Protein AF-A0A957P2X1-F1 (afdb_monomer_lite)

pLDDT: mean 84.11, std 16.27, range [42.47, 96.38]

Sequence (44 aa):
DVHIRWLRERIEPDPSDPIYLRTIRGVGYRLTLEHEQDMEEGGT

Foldseek 3Di:
DVVLLVVLVVPPPDSVDRPAWDADPPPGIDGDPDPPPDPDDDPD

Secondary structure (DSSP, 8-state):
-HHHHHHHHHH-S-TTS-SSEEEETTTEEEE---------S---

Structure (mmCIF, N/CA/C/O backbone):
data_AF-A0A957P2X1-F1
#
_entry.id   AF-A0A957P2X1-F1
#
loop_
_atom_site.group_PDB
_atom_site.id
_atom_site.type_symbol
_atom_site.label_atom_id
_atom_site.label_alt_id
_atom_site.label_comp_id
_atom_site.label_asym_id
_atom_site.label_entity_id
_atom_site.label_seq_id
_atom_site.pdbx_PDB_ins_code
_atom_site.Cartn_x
_atom_site.Cartn_y
_atom_site.Cartn_z
_atom_site.occupancy
_atom_site.B_iso_or_equiv
_atom_site.auth_seq_id
_atom_site.auth_comp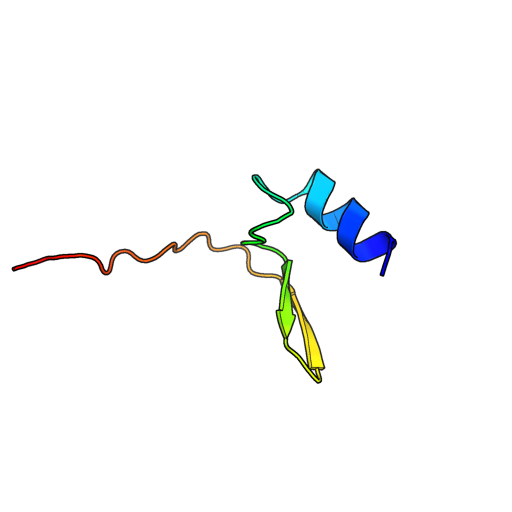_id
_atom_site.auth_asym_id
_atom_site.auth_atom_id
_atom_site.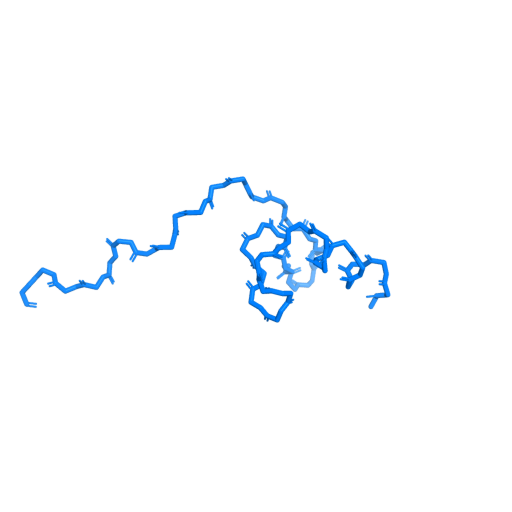pdbx_PDB_model_num
ATOM 1 N N . ASP A 1 1 ? 2.920 -8.236 -8.783 1.00 80.31 1 ASP A N 1
ATOM 2 C CA . ASP A 1 1 ? 2.837 -7.003 -9.579 1.00 80.31 1 ASP A CA 1
ATOM 3 C C . ASP A 1 1 ? 3.945 -6.050 -9.138 1.00 80.31 1 ASP A C 1
ATOM 5 O O . ASP A 1 1 ? 4.056 -5.790 -7.943 1.00 80.31 1 ASP A O 1
ATOM 9 N N . VAL A 1 2 ? 4.821 -5.628 -10.055 1.00 94.75 2 VAL A N 1
ATOM 10 C CA . VAL A 1 2 ? 5.972 -4.754 -9.741 1.00 94.75 2 VAL A CA 1
ATOM 11 C C . VAL A 1 2 ? 5.543 -3.304 -9.503 1.00 94.75 2 VAL A C 1
ATOM 13 O O . VAL A 1 2 ? 6.116 -2.628 -8.651 1.00 94.75 2 VAL A O 1
ATOM 16 N N . HIS A 1 3 ? 4.497 -2.852 -10.195 1.00 94.12 3 HIS A N 1
ATOM 17 C CA . HIS A 1 3 ? 4.009 -1.479 -10.110 1.00 94.12 3 HIS A CA 1
ATOM 18 C C . HIS A 1 3 ? 3.350 -1.212 -8.757 1.00 94.12 3 HIS A C 1
ATOM 20 O O . HIS A 1 3 ? 3.618 -0.187 -8.136 1.00 94.12 3 HIS A O 1
ATOM 26 N N . ILE A 1 4 ? 2.574 -2.167 -8.241 1.00 93.31 4 ILE A N 1
ATOM 27 C CA . ILE A 1 4 ? 1.980 -2.077 -6.901 1.00 93.31 4 ILE A CA 1
ATOM 28 C C . ILE A 1 4 ? 3.053 -2.043 -5.812 1.00 93.31 4 ILE A C 1
ATOM 30 O O . ILE A 1 4 ? 2.911 -1.286 -4.854 1.00 93.31 4 ILE A O 1
ATOM 34 N N . ARG A 1 5 ? 4.147 -2.804 -5.962 1.00 94.19 5 ARG A N 1
ATOM 35 C CA . ARG A 1 5 ? 5.277 -2.734 -5.022 1.00 94.19 5 ARG A CA 1
ATOM 36 C C . ARG A 1 5 ? 5.896 -1.337 -5.016 1.00 94.19 5 ARG A C 1
ATOM 38 O O . ARG A 1 5 ? 6.034 -0.745 -3.955 1.00 94.19 5 ARG A O 1
ATOM 45 N N . TRP A 1 6 ? 6.205 -0.791 -6.190 1.00 96.25 6 TRP A N 1
ATOM 46 C CA . TRP A 1 6 ? 6.777 0.553 -6.312 1.00 96.25 6 TRP A CA 1
ATOM 47 C C . TRP A 1 6 ? 5.857 1.664 -5.817 1.00 96.25 6 TRP A C 1
ATOM 49 O O . TRP A 1 6 ? 6.347 2.703 -5.371 1.00 96.25 6 TRP A O 1
ATOM 59 N N . LEU A 1 7 ? 4.542 1.472 -5.928 1.00 95.31 7 LEU A N 1
ATOM 60 C CA . LEU A 1 7 ? 3.562 2.395 -5.379 1.00 95.31 7 LEU A CA 1
ATOM 61 C C . LEU A 1 7 ? 3.577 2.340 -3.848 1.00 95.31 7 LEU A C 1
ATOM 63 O O . LEU A 1 7 ? 3.709 3.386 -3.221 1.00 95.31 7 LEU A O 1
ATOM 67 N N . ARG A 1 8 ? 3.543 1.138 -3.256 1.00 95.31 8 ARG A N 1
ATOM 68 C CA . ARG A 1 8 ? 3.625 0.960 -1.797 1.00 95.31 8 ARG A CA 1
ATOM 69 C C . ARG A 1 8 ? 4.917 1.516 -1.209 1.00 95.31 8 ARG A C 1
ATOM 71 O O . ARG A 1 8 ? 4.856 2.247 -0.237 1.00 95.31 8 ARG A O 1
ATOM 78 N N . GLU A 1 9 ? 6.057 1.280 -1.857 1.00 96.38 9 GLU A N 1
ATOM 79 C CA . GLU A 1 9 ? 7.359 1.861 -1.478 1.00 96.38 9 GLU A CA 1
ATOM 80 C C . GLU A 1 9 ? 7.365 3.396 -1.405 1.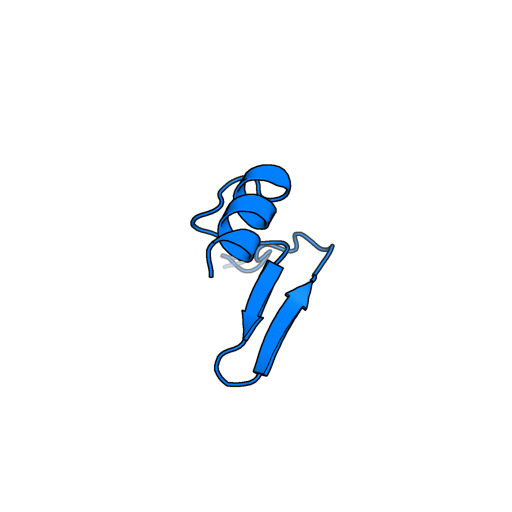00 96.38 9 GLU A C 1
ATOM 82 O O . GLU A 1 9 ? 8.222 3.967 -0.738 1.00 96.38 9 GLU A O 1
ATOM 87 N N . ARG A 1 10 ? 6.450 4.074 -2.108 1.00 95.31 10 ARG A N 1
ATOM 88 C CA . ARG A 1 10 ? 6.378 5.541 -2.137 1.00 95.31 10 ARG A CA 1
ATOM 89 C C . ARG A 1 10 ? 5.351 6.129 -1.182 1.00 95.31 10 ARG A C 1
ATOM 91 O O . ARG A 1 10 ? 5.539 7.266 -0.763 1.00 95.31 10 ARG A O 1
ATOM 98 N N . ILE A 1 11 ? 4.251 5.421 -0.932 1.00 93.69 11 ILE A N 1
ATOM 99 C CA . ILE A 1 11 ? 3.103 5.971 -0.195 1.00 93.69 11 ILE A CA 1
ATOM 100 C C . ILE A 1 11 ? 2.938 5.362 1.192 1.00 93.69 11 ILE A C 1
ATOM 102 O O . ILE A 1 11 ? 2.345 6.004 2.048 1.00 93.69 11 ILE A O 1
ATOM 106 N N . GLU A 1 12 ? 3.421 4.140 1.412 1.00 93.62 12 GLU A N 1
ATOM 107 C CA . GLU A 1 12 ? 3.272 3.444 2.687 1.00 93.62 12 GLU A CA 1
ATOM 108 C C . GLU A 1 12 ? 4.460 3.759 3.605 1.00 93.62 12 GLU A C 1
ATOM 110 O O . GLU A 1 12 ? 5.593 3.854 3.126 1.00 93.62 12 GLU A O 1
ATOM 115 N N . PRO A 1 13 ? 4.238 3.859 4.925 1.00 93.44 13 PRO A N 1
ATOM 116 C CA . PRO A 1 13 ? 5.327 3.909 5.894 1.00 93.44 13 PRO A CA 1
ATOM 117 C C . PRO A 1 13 ? 6.115 2.587 5.935 1.00 93.44 13 PRO A C 1
ATOM 119 O O . PRO A 1 13 ? 7.341 2.616 6.013 1.00 93.44 13 PRO A O 1
ATOM 122 N N . ASP A 1 14 ? 5.426 1.443 5.827 1.00 93.69 14 ASP A N 1
ATOM 123 C CA . ASP A 1 14 ? 6.021 0.118 5.618 1.00 93.69 14 ASP A CA 1
ATOM 124 C C . ASP A 1 14 ? 5.329 -0.587 4.431 1.00 93.69 14 ASP A C 1
ATOM 126 O O . ASP A 1 14 ? 4.153 -0.945 4.515 1.00 93.69 14 ASP A O 1
ATOM 130 N N . PRO A 1 15 ? 6.030 -0.838 3.310 1.00 91.94 15 PRO A N 1
ATOM 131 C CA . PRO A 1 15 ? 5.457 -1.524 2.147 1.00 91.94 15 PRO A CA 1
ATOM 132 C C . PRO A 1 15 ? 5.022 -2.974 2.411 1.00 91.94 15 PRO A C 1
ATOM 134 O O . PRO A 1 15 ? 4.261 -3.540 1.613 1.00 91.94 15 PRO A O 1
ATOM 137 N N . SER A 1 16 ? 5.538 -3.581 3.482 1.00 91.06 16 SER A N 1
ATOM 138 C CA . SER A 1 16 ? 5.228 -4.947 3.917 1.00 91.06 16 SER A CA 1
ATOM 139 C C . SER A 1 16 ? 3.920 -5.013 4.706 1.00 91.06 16 SER A C 1
ATOM 141 O O . SER A 1 16 ? 3.251 -6.046 4.657 1.00 91.06 16 SER A O 1
ATOM 143 N N . ASP A 1 17 ? 3.535 -3.906 5.347 1.00 91.94 17 ASP A N 1
ATOM 144 C CA . ASP A 1 17 ? 2.274 -3.730 6.072 1.00 91.94 17 ASP A CA 1
ATOM 145 C C . ASP A 1 17 ? 1.471 -2.537 5.504 1.00 91.94 17 ASP A C 1
ATOM 147 O O . ASP A 1 17 ? 1.438 -1.447 6.078 1.00 91.94 17 ASP A O 1
ATOM 151 N N . PRO A 1 18 ? 0.859 -2.696 4.311 1.00 93.19 18 PRO A N 1
ATOM 152 C CA . PRO A 1 18 ? 0.234 -1.590 3.597 1.00 93.19 18 PRO A CA 1
ATOM 153 C C . PRO A 1 18 ? -1.067 -1.132 4.265 1.00 93.19 18 PRO A C 1
ATOM 155 O O . PRO A 1 18 ? -2.066 -1.864 4.303 1.00 93.19 18 PRO A O 1
ATOM 158 N N . ILE A 1 19 ? -1.089 0.126 4.695 1.00 93.44 19 ILE A N 1
ATOM 159 C CA . ILE A 1 19 ? -2.239 0.768 5.337 1.00 93.44 19 ILE A CA 1
ATOM 160 C C . ILE A 1 19 ? -3.120 1.497 4.323 1.00 93.44 19 ILE A C 1
ATOM 162 O O . ILE A 1 19 ? -4.344 1.478 4.472 1.00 93.44 19 ILE A O 1
ATOM 166 N N . TYR A 1 20 ? -2.530 2.064 3.267 1.00 94.50 20 TYR A N 1
ATOM 167 C CA . TYR A 1 20 ? -3.254 2.864 2.285 1.00 94.50 20 TYR A CA 1
ATOM 168 C C . TYR A 1 20 ? -3.749 2.028 1.105 1.00 94.50 20 TYR A C 1
ATOM 170 O O . TYR A 1 20 ? -4.899 2.161 0.696 1.00 94.50 20 TYR A O 1
ATOM 178 N N . LEU A 1 21 ? -2.923 1.138 0.551 1.00 94.62 21 LEU A N 1
ATOM 179 C CA . LEU A 1 21 ? -3.239 0.337 -0.632 1.00 94.62 21 LEU A CA 1
ATOM 180 C C . LEU A 1 21 ? -3.355 -1.152 -0.290 1.00 94.62 21 LEU A C 1
ATOM 182 O O . LEU A 1 21 ? -2.416 -1.939 -0.477 1.00 94.62 21 LEU A O 1
ATOM 186 N N . ARG A 1 22 ? -4.542 -1.576 0.149 1.00 93.06 22 ARG A N 1
ATOM 187 C CA . ARG A 1 22 ? -4.811 -2.965 0.560 1.00 93.06 22 ARG A CA 1
ATOM 188 C C . ARG A 1 22 ? -5.177 -3.855 -0.625 1.00 93.06 22 ARG A C 1
ATOM 190 O O . ARG A 1 22 ? -5.948 -3.473 -1.504 1.00 93.06 22 ARG A O 1
ATOM 197 N N . THR A 1 23 ? -4.647 -5.078 -0.632 1.00 93.62 23 THR A N 1
ATOM 198 C CA . THR A 1 23 ? -5.038 -6.105 -1.609 1.00 93.62 23 THR A CA 1
ATOM 199 C C . THR A 1 23 ? -6.311 -6.801 -1.139 1.00 93.62 23 THR A C 1
ATOM 201 O O . THR A 1 23 ? -6.312 -7.438 -0.087 1.00 93.62 23 THR A O 1
ATOM 204 N N . ILE A 1 24 ? -7.364 -6.761 -1.949 1.00 93.94 24 ILE A N 1
ATOM 205 C CA . ILE A 1 24 ? -8.592 -7.531 -1.743 1.00 93.94 24 ILE A CA 1
ATOM 206 C C . ILE A 1 24 ? -8.550 -8.742 -2.677 1.00 93.94 24 ILE A C 1
ATOM 208 O O . ILE A 1 24 ? -8.668 -8.619 -3.900 1.00 93.94 24 ILE A O 1
ATOM 212 N N . ARG A 1 25 ? -8.328 -9.930 -2.107 1.00 93.25 25 ARG A N 1
ATOM 213 C CA . ARG A 1 25 ? -8.166 -11.173 -2.879 1.00 93.25 25 ARG A CA 1
ATOM 214 C C . ARG A 1 25 ? -9.407 -11.450 -3.731 1.00 93.25 25 ARG A C 1
ATOM 216 O O . ARG A 1 25 ? -10.525 -11.370 -3.239 1.00 93.25 25 ARG A O 1
ATOM 223 N N . GLY A 1 26 ? -9.191 -11.778 -5.005 1.00 95.38 26 GLY A N 1
ATOM 224 C CA . GLY A 1 26 ? -10.266 -12.040 -5.970 1.00 95.38 26 GLY A CA 1
ATOM 225 C C . GLY A 1 26 ? -10.958 -10.792 -6.529 1.00 95.38 26 GLY A C 1
ATOM 226 O O . GLY A 1 26 ? -11.826 -10.937 -7.381 1.00 95.38 26 GLY A O 1
ATOM 227 N N . VAL A 1 27 ? -10.570 -9.586 -6.092 1.00 95.88 27 VAL A N 1
ATOM 228 C CA . VAL A 1 27 ? -11.178 -8.321 -6.539 1.00 95.88 27 VAL A CA 1
ATOM 229 C C . VAL A 1 27 ? -10.131 -7.374 -7.122 1.00 95.88 27 VAL A C 1
ATOM 231 O O . VAL A 1 27 ? -10.293 -6.892 -8.237 1.00 95.88 27 VAL A O 1
ATOM 234 N N . GLY A 1 28 ? -9.045 -7.114 -6.389 1.00 93.75 28 GLY A N 1
ATOM 235 C CA . GLY A 1 28 ? -8.022 -6.150 -6.796 1.00 93.75 28 GLY A CA 1
ATOM 236 C C . GLY A 1 28 ? -7.453 -5.376 -5.611 1.00 93.75 28 GLY A C 1
ATOM 237 O O . GLY A 1 28 ? -7.052 -5.974 -4.613 1.00 93.75 28 GLY A O 1
ATOM 238 N N . TYR A 1 29 ? -7.412 -4.048 -5.719 1.00 94.31 29 TYR A N 1
ATOM 239 C CA . TYR A 1 29 ? -6.821 -3.160 -4.716 1.00 94.31 29 TYR A CA 1
ATOM 240 C C . TYR A 1 29 ? -7.823 -2.111 -4.247 1.00 94.31 29 TYR A C 1
ATOM 242 O O . TYR A 1 29 ? -8.621 -1.613 -5.040 1.00 94.31 29 TYR A O 1
ATOM 250 N N . ARG A 1 30 ? -7.758 -1.761 -2.963 1.00 92.56 30 ARG A N 1
ATOM 251 C CA . ARG A 1 30 ? -8.544 -0.682 -2.364 1.00 92.56 30 ARG A CA 1
ATOM 252 C C . ARG A 1 30 ? -7.602 0.366 -1.791 1.00 92.56 30 ARG A C 1
ATOM 254 O O . ARG A 1 30 ? -6.700 0.013 -1.035 1.00 92.56 30 ARG A O 1
ATOM 261 N N . LEU A 1 31 ? -7.840 1.622 -2.157 1.00 94.12 31 LEU A N 1
ATOM 262 C CA . LEU A 1 31 ? -7.183 2.778 -1.561 1.00 94.12 31 LEU A CA 1
ATOM 263 C C . LEU A 1 31 ? -8.018 3.272 -0.374 1.00 94.12 31 LEU A C 1
ATOM 265 O O . LEU A 1 31 ? -9.224 3.479 -0.516 1.00 94.12 31 LEU A O 1
ATOM 269 N N . THR A 1 32 ? -7.379 3.466 0.770 1.00 89.44 32 THR A N 1
ATOM 270 C CA . THR A 1 32 ? -7.968 4.022 1.989 1.00 89.44 32 THR A CA 1
ATOM 271 C C . THR A 1 32 ? -7.049 5.139 2.469 1.00 89.44 32 THR A C 1
ATOM 273 O O . THR A 1 32 ? -5.837 4.969 2.466 1.00 89.44 32 THR A O 1
ATOM 276 N N . LEU A 1 33 ? -7.604 6.303 2.812 1.00 82.38 33 LEU A N 1
ATOM 277 C CA . LEU A 1 33 ? -6.825 7.463 3.276 1.00 82.38 33 LEU A CA 1
ATOM 278 C C . LEU A 1 33 ? -6.805 7.584 4.807 1.00 82.38 33 LEU A C 1
ATOM 280 O O . LEU A 1 33 ? -6.099 8.425 5.355 1.00 82.38 33 LEU A O 1
ATOM 284 N N . GLU A 1 34 ? -7.571 6.738 5.488 1.00 73.94 34 GLU A N 1
ATOM 285 C CA . GLU A 1 34 ? -7.730 6.732 6.936 1.00 73.94 34 GLU A CA 1
ATOM 286 C C . GLU A 1 34 ? -6.769 5.711 7.551 1.00 73.94 34 GLU A C 1
ATOM 288 O O . GLU A 1 34 ? -6.851 4.512 7.280 1.00 73.94 34 GLU A O 1
ATOM 293 N N . HIS A 1 35 ? -5.837 6.198 8.373 1.00 62.84 35 HIS A N 1
ATOM 294 C CA . HIS A 1 35 ? -5.030 5.366 9.262 1.00 62.84 35 HIS A CA 1
ATOM 295 C C . HIS A 1 35 ? -5.757 5.239 10.599 1.00 62.84 35 HIS A C 1
ATOM 297 O O . HIS A 1 35 ? -5.322 5.759 11.621 1.00 62.84 35 HIS A O 1
ATOM 303 N N . GLU A 1 36 ? -6.908 4.583 10.584 1.00 61.53 36 GLU A N 1
ATOM 304 C CA . GLU A 1 36 ? -7.501 4.075 11.814 1.00 61.53 36 GLU A CA 1
ATOM 305 C C . GLU A 1 36 ? -6.905 2.685 12.033 1.00 61.53 36 GLU A C 1
ATOM 307 O O . GLU A 1 36 ? -7.485 1.666 11.664 1.00 61.53 36 GLU A O 1
ATOM 312 N N . GLN A 1 37 ? -5.665 2.649 12.526 1.00 51.88 37 GLN A N 1
ATOM 313 C CA . GLN A 1 37 ? -5.154 1.444 13.167 1.00 51.88 37 GLN A CA 1
ATOM 314 C C . GLN A 1 37 ? -5.821 1.371 14.534 1.00 51.88 37 GLN A C 1
ATOM 316 O O . GLN A 1 37 ? -5.434 2.088 15.452 1.00 51.88 37 GLN A O 1
ATOM 321 N N . ASP A 1 38 ? -6.890 0.583 14.601 1.00 59.81 38 ASP A N 1
ATOM 322 C CA . ASP A 1 38 ? -7.327 -0.152 15.780 1.00 59.81 38 ASP A CA 1
ATOM 323 C C . ASP A 1 38 ? -7.094 0.580 17.113 1.00 59.81 38 ASP A C 1
ATOM 325 O O . ASP A 1 38 ? -6.254 0.204 17.930 1.00 59.81 38 ASP A O 1
ATOM 329 N N . MET A 1 39 ? -7.927 1.588 17.392 1.00 54.59 39 MET A N 1
ATOM 330 C CA . MET A 1 39 ? -8.250 1.942 18.776 1.00 54.59 39 MET A CA 1
ATOM 331 C C . MET A 1 39 ? -9.185 0.867 19.366 1.00 54.59 39 MET A C 1
ATOM 333 O O . MET A 1 39 ? -10.272 1.170 19.841 1.00 54.59 39 MET A O 1
ATOM 337 N N .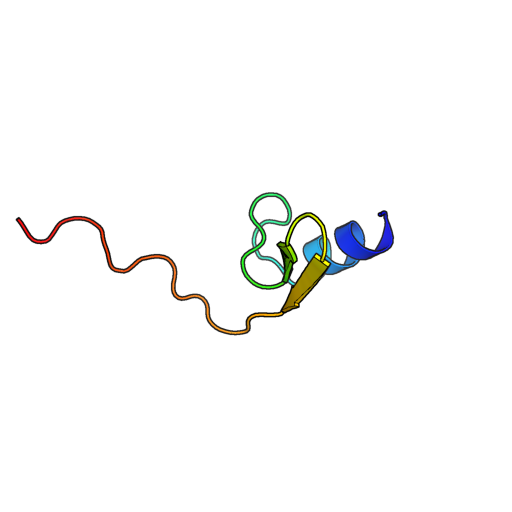 GLU A 1 40 ? -8.777 -0.400 19.302 1.00 58.19 40 GLU A N 1
ATOM 338 C CA . GLU A 1 40 ? -9.388 -1.525 20.012 1.00 58.19 40 GLU A CA 1
ATOM 339 C C . GLU A 1 40 ? -8.287 -2.478 20.506 1.00 58.19 40 GLU A C 1
ATOM 341 O O . GLU A 1 40 ? -8.224 -3.646 20.145 1.00 58.19 40 GLU A O 1
ATOM 346 N N . GLU A 1 41 ? -7.432 -1.991 21.406 1.00 57.12 41 GLU A N 1
ATOM 347 C CA . GLU A 1 41 ? -6.881 -2.849 22.458 1.00 57.12 41 GLU A CA 1
ATOM 348 C C . GLU A 1 41 ? -7.122 -2.205 23.834 1.00 57.12 41 GLU A C 1
ATOM 350 O O . GLU A 1 41 ? -6.527 -1.189 24.189 1.00 57.12 41 GLU A O 1
ATOM 355 N N . GL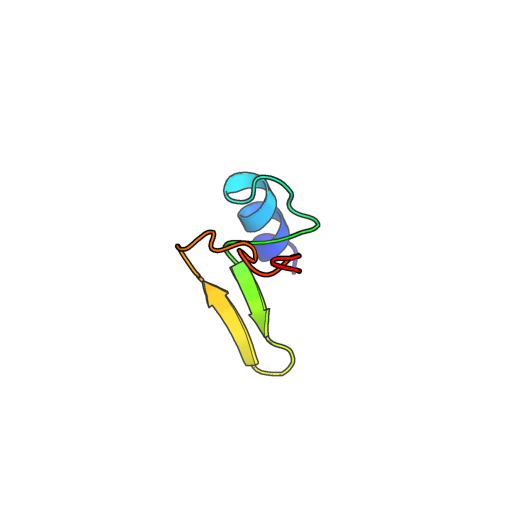Y A 1 42 ? -7.998 -2.833 24.628 1.00 50.78 42 GLY A N 1
ATOM 356 C CA . GLY A 1 42 ? -7.785 -2.959 26.074 1.00 50.78 42 GLY A CA 1
ATOM 357 C C . GLY A 1 42 ? -8.329 -1.873 27.004 1.00 50.78 42 GLY A C 1
ATOM 358 O O . GLY A 1 42 ? -7.620 -1.426 27.902 1.00 50.78 42 GLY A O 1
ATOM 359 N N . GLY A 1 43 ? -9.600 -1.494 26.869 1.00 55.53 43 GLY A N 1
ATOM 360 C CA . GLY A 1 43 ? -10.367 -0.973 28.003 1.00 55.53 43 GLY A CA 1
ATOM 361 C C . GLY A 1 43 ? -10.980 -2.123 28.813 1.00 55.53 43 GLY A C 1
ATOM 362 O O . GLY A 1 43 ? -12.090 -2.543 28.497 1.00 55.53 43 GLY A O 1
ATOM 363 N N . THR A 1 44 ? -10.293 -2.531 29.890 1.00 42.47 44 THR A N 1
ATOM 364 C CA . THR A 1 44 ? -10.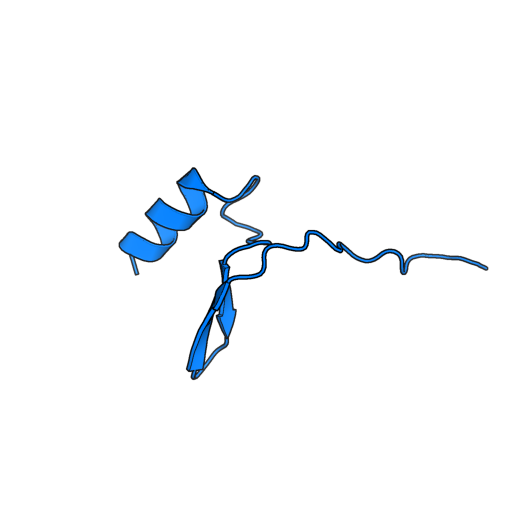584 -3.605 30.886 1.00 42.47 44 THR A CA 1
ATOM 365 C C . THR A 1 44 ? -9.883 -4.936 30.649 1.00 42.47 44 THR A C 1
ATOM 367 O O . THR A 1 44 ? -10.071 -5.536 29.571 1.00 42.47 44 THR A O 1
#

Radius of gyration: 12.77 Å; chains: 1; bounding box: 18×20×41 Å